Protein AF-A0A2V6TR41-F1 (afdb_monomer_lite)

Secondary structure (DSSP, 8-state):
-PPP-S-S--EE--GGG-TTS-HHHHHHHHHHTT--EEE---TTS-HHHHHHHHHHHHHHHHHTT-EEE-

Foldseek 3Di:
DPPDPPFDDAEEDDVVVCPPDDPLVVLLVVLVVPHAYYEDDDDPDDPVVSVVVQVSSVVSNVVSNHDYHD

Structure (mmCIF, N/CA/C/O backbone):
data_AF-A0A2V6TR41-F1
#
_entry.id   AF-A0A2V6TR41-F1
#
loop_
_atom_site.group_PDB
_atom_site.id
_atom_site.type_symbol
_atom_site.label_atom_id
_atom_site.label_alt_id
_atom_site.label_comp_id
_atom_site.label_asym_id
_atom_site.label_entity_id
_atom_site.label_seq_id
_atom_site.pdbx_PDB_ins_code
_atom_site.Cartn_x
_atom_site.Cartn_y
_atom_site.Cartn_z
_atom_site.occupancy
_atom_site.B_iso_or_equiv
_atom_site.auth_seq_id
_atom_site.auth_comp_id
_atom_site.auth_asym_id
_atom_site.auth_atom_id
_atom_site.pdbx_PDB_model_num
ATOM 1 N N . MET A 1 1 ? -29.284 10.104 -3.916 1.00 46.88 1 MET A N 1
ATOM 2 C CA . MET A 1 1 ? -28.440 9.873 -2.723 1.00 46.88 1 MET A CA 1
ATOM 3 C C . MET A 1 1 ? -27.063 9.441 -3.188 1.00 46.88 1 MET A C 1
ATOM 5 O O . MET A 1 1 ? -26.946 8.359 -3.748 1.00 46.88 1 MET A O 1
ATOM 9 N N . VAL A 1 2 ? -26.040 10.279 -3.023 1.00 56.69 2 VAL A N 1
ATOM 10 C CA . VAL A 1 2 ? -24.655 9.845 -3.254 1.00 56.69 2 VAL A CA 1
ATOM 11 C C . VAL A 1 2 ? -24.282 8.929 -2.090 1.00 56.69 2 VAL A C 1
ATOM 13 O O . VAL A 1 2 ? -24.326 9.360 -0.938 1.00 56.69 2 VAL A O 1
ATOM 16 N N . HIS A 1 3 ? -23.989 7.658 -2.370 1.00 62.12 3 HIS A N 1
ATOM 17 C CA . HIS A 1 3 ? -23.458 6.748 -1.359 1.00 62.12 3 HIS A CA 1
ATOM 18 C C . HIS A 1 3 ? -22.120 7.311 -0.869 1.00 62.12 3 HIS A C 1
ATOM 20 O O . HIS A 1 3 ? -21.195 7.494 -1.659 1.00 62.12 3 HIS A O 1
ATOM 26 N N . GLN A 1 4 ? -22.025 7.608 0.426 1.00 79.88 4 GLN A N 1
ATOM 27 C CA . GLN A 1 4 ? -20.758 7.980 1.046 1.00 79.88 4 GLN A CA 1
ATOM 28 C C . GLN A 1 4 ? -19.783 6.805 0.902 1.00 79.88 4 GLN A C 1
ATOM 30 O O . GLN A 1 4 ? -20.125 5.665 1.215 1.00 79.88 4 GLN A O 1
ATOM 35 N N . LEU A 1 5 ? -18.567 7.072 0.418 1.00 83.69 5 LEU A N 1
ATOM 36 C CA . LEU A 1 5 ? -17.557 6.048 0.107 1.00 83.69 5 LEU A CA 1
ATOM 37 C C . LEU A 1 5 ? -17.061 5.277 1.351 1.00 83.69 5 LEU A C 1
ATOM 39 O O . LEU A 1 5 ? -16.443 4.217 1.227 1.00 83.69 5 LEU A O 1
ATOM 43 N N . GLY A 1 6 ? -17.375 5.769 2.554 1.00 87.06 6 GLY A N 1
ATOM 44 C CA . GLY A 1 6 ? -16.976 5.171 3.831 1.00 87.06 6 GLY A CA 1
ATOM 45 C C . GLY A 1 6 ? -15.543 5.513 4.250 1.00 87.06 6 GLY A C 1
ATOM 46 O O . GLY A 1 6 ? -15.022 4.904 5.178 1.00 87.06 6 GLY A O 1
ATOM 47 N N . PHE A 1 7 ? -14.902 6.463 3.568 1.00 92.69 7 PHE A N 1
ATOM 48 C CA . PHE A 1 7 ? -13.574 6.975 3.890 1.00 92.69 7 PHE A CA 1
ATOM 49 C C . PHE A 1 7 ? -13.447 8.437 3.447 1.00 92.69 7 PHE A C 1
ATOM 51 O O . PHE A 1 7 ? -14.044 8.835 2.448 1.00 92.69 7 PHE A O 1
ATOM 58 N N . SER A 1 8 ? -12.671 9.224 4.192 1.00 92.50 8 SER A N 1
ATOM 59 C CA . SER A 1 8 ? -12.323 10.616 3.861 1.00 92.50 8 SER A CA 1
ATOM 60 C C . SER A 1 8 ? -10.896 10.758 3.326 1.00 92.50 8 SER A C 1
ATOM 62 O O . SER A 1 8 ? -10.611 11.701 2.595 1.00 92.50 8 SER A O 1
ATOM 64 N N . LEU A 1 9 ? -10.014 9.813 3.667 1.00 96.25 9 LEU A N 1
ATOM 65 C CA . LEU A 1 9 ? -8.624 9.767 3.227 1.00 96.25 9 LEU A CA 1
ATOM 66 C C . LEU A 1 9 ? -8.385 8.528 2.361 1.00 96.25 9 LEU A C 1
ATOM 68 O O . LEU A 1 9 ? -8.770 7.416 2.734 1.00 96.25 9 LEU A O 1
ATOM 72 N N . TYR A 1 10 ? -7.740 8.741 1.217 1.00 96.88 10 TYR A N 1
ATOM 73 C CA . TYR A 1 10 ? -7.423 7.718 0.229 1.00 96.88 10 TYR A CA 1
ATOM 74 C C . TYR A 1 10 ? -5.934 7.783 -0.111 1.00 96.88 10 TYR A C 1
ATOM 76 O O . TYR A 1 10 ? -5.465 8.781 -0.653 1.00 96.88 10 TYR A O 1
ATOM 84 N N . LEU A 1 11 ? -5.192 6.735 0.243 1.00 98.00 11 LEU A N 1
ATOM 85 C CA . LEU A 1 11 ? -3.759 6.636 -0.025 1.00 98.00 11 LEU A CA 1
ATOM 86 C C . LEU A 1 11 ? -3.527 6.002 -1.394 1.00 98.00 11 LEU A C 1
ATOM 88 O O . LEU A 1 11 ? -4.156 4.999 -1.713 1.00 98.00 11 LEU A O 1
ATOM 92 N N . VAL A 1 12 ? -2.583 6.531 -2.166 1.00 98.06 12 VAL A N 1
ATOM 93 C CA . VAL A 1 12 ? -2.099 5.920 -3.412 1.00 98.06 12 VAL A CA 1
ATOM 94 C C . VAL A 1 12 ? -0.627 5.579 -3.222 1.00 98.06 12 VAL A C 1
ATOM 96 O O . VAL A 1 12 ? 0.137 6.440 -2.790 1.00 98.06 12 VAL A O 1
ATOM 99 N N . THR A 1 13 ? -0.233 4.331 -3.486 1.00 97.50 13 THR A N 1
ATOM 100 C CA . THR A 1 13 ? 1.162 3.909 -3.304 1.00 97.50 13 THR A CA 1
ATOM 101 C C . THR A 1 13 ? 2.062 4.466 -4.402 1.00 97.50 13 THR A C 1
ATOM 103 O O . THR A 1 13 ? 1.639 4.635 -5.546 1.00 97.50 13 THR A O 1
ATOM 106 N N . ASP A 1 14 ? 3.314 4.719 -4.033 1.00 95.31 14 ASP A N 1
ATOM 107 C CA . ASP A 1 14 ? 4.418 4.978 -4.950 1.00 95.31 14 ASP A CA 1
ATOM 108 C C . ASP A 1 14 ? 5.722 4.575 -4.252 1.00 95.31 14 ASP A C 1
ATOM 110 O O . ASP A 1 14 ? 6.160 5.244 -3.310 1.00 95.31 14 ASP A O 1
ATOM 114 N N . ARG A 1 15 ? 6.349 3.476 -4.689 1.00 93.12 15 ARG A N 1
ATOM 115 C CA . ARG A 1 15 ? 7.614 3.005 -4.098 1.00 93.12 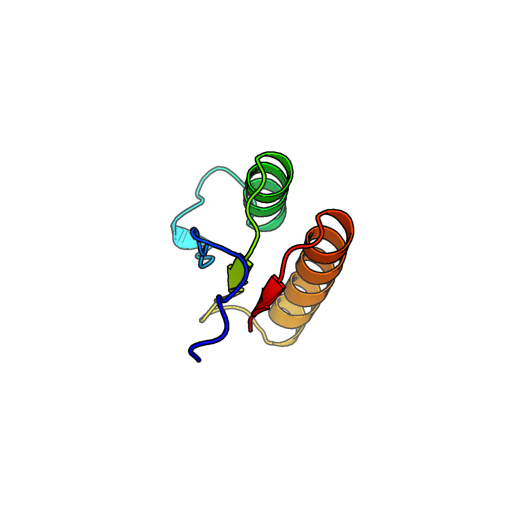15 ARG A CA 1
ATOM 116 C C . ARG A 1 15 ? 8.727 4.051 -4.151 1.00 93.12 15 ARG A C 1
ATOM 118 O O . ARG A 1 15 ? 9.583 4.058 -3.274 1.00 93.12 15 ARG A O 1
ATOM 125 N N . SER A 1 16 ? 8.733 4.931 -5.156 1.00 93.19 16 SER A N 1
ATOM 126 C CA . SER A 1 16 ? 9.787 5.941 -5.324 1.00 93.19 16 SER A CA 1
ATOM 127 C C . SER A 1 16 ? 9.732 7.030 -4.249 1.00 93.19 16 SER A C 1
ATOM 129 O O . SER A 1 16 ? 10.751 7.645 -3.940 1.00 93.19 16 SER A O 1
ATOM 131 N N . ALA A 1 17 ? 8.567 7.214 -3.619 1.00 93.12 17 ALA A N 1
ATOM 132 C CA . ALA A 1 17 ? 8.379 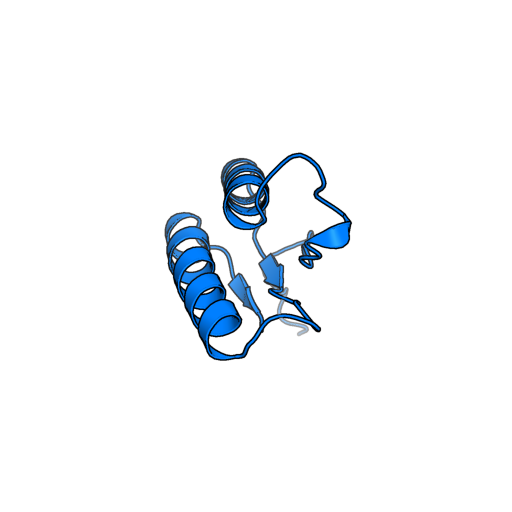8.133 -2.504 1.00 93.12 17 ALA A CA 1
ATOM 133 C C . ALA A 1 17 ? 8.821 7.546 -1.147 1.00 93.12 17 ALA A C 1
ATOM 135 O O . ALA A 1 17 ? 8.792 8.253 -0.140 1.00 93.12 17 ALA A O 1
ATOM 136 N N . LEU A 1 18 ? 9.230 6.271 -1.100 1.00 93.31 18 LEU A N 1
ATOM 137 C CA . LEU A 1 18 ? 9.561 5.543 0.128 1.00 93.31 18 LEU A CA 1
ATOM 138 C C . LEU A 1 18 ? 11.021 5.045 0.115 1.00 93.31 18 LEU A C 1
ATOM 140 O O . LEU A 1 18 ? 11.272 3.849 -0.005 1.00 93.31 18 LEU A O 1
ATOM 144 N N . PRO A 1 19 ? 12.020 5.931 0.278 1.00 90.19 19 PRO A N 1
ATOM 145 C CA . PRO A 1 19 ? 13.433 5.540 0.212 1.00 90.19 19 PRO A CA 1
ATOM 146 C C . PRO A 1 19 ? 13.907 4.700 1.409 1.00 90.19 19 PRO A C 1
ATOM 148 O O . PRO A 1 19 ? 14.953 4.062 1.332 1.00 90.19 19 PRO A O 1
ATOM 151 N N . ALA A 1 20 ? 13.172 4.721 2.524 1.00 93.81 20 ALA A N 1
ATOM 152 C CA . ALA A 1 20 ? 13.589 4.129 3.797 1.00 93.81 20 ALA A CA 1
ATOM 153 C C . ALA A 1 20 ? 12.658 3.016 4.307 1.00 93.81 20 ALA A C 1
ATOM 155 O O . ALA A 1 20 ? 12.876 2.489 5.395 1.00 93.81 20 ALA A O 1
ATOM 156 N N . THR A 1 21 ? 11.595 2.677 3.575 1.00 95.75 21 THR A N 1
ATOM 157 C CA . THR A 1 21 ? 10.608 1.688 4.027 1.00 95.75 21 THR A CA 1
ATOM 158 C C . THR A 1 21 ? 9.937 0.996 2.849 1.00 95.75 21 THR A C 1
ATOM 160 O O . THR A 1 21 ? 9.932 1.516 1.734 1.00 95.75 21 THR A O 1
ATOM 163 N N . SER A 1 22 ? 9.376 -0.188 3.085 1.00 96.62 22 SER A N 1
ATOM 164 C CA . SER A 1 22 ? 8.593 -0.887 2.072 1.00 96.62 22 SER A CA 1
ATOM 165 C C . SER A 1 22 ? 7.184 -0.292 1.963 1.00 96.62 22 SER A C 1
ATOM 167 O O . SER A 1 22 ? 6.667 0.319 2.902 1.00 96.62 22 SER A O 1
ATOM 169 N N . ILE A 1 23 ? 6.519 -0.507 0.823 1.00 97.06 23 ILE A N 1
ATOM 170 C CA . ILE A 1 23 ? 5.098 -0.155 0.672 1.00 97.06 23 ILE A CA 1
ATOM 171 C C . ILE A 1 23 ? 4.260 -0.880 1.726 1.00 97.06 23 ILE A C 1
ATOM 173 O O . ILE A 1 23 ? 3.340 -0.293 2.285 1.00 97.06 23 ILE A O 1
ATOM 177 N N . GLN A 1 24 ? 4.572 -2.145 1.998 1.00 97.69 24 GLN A N 1
ATOM 178 C CA . GLN A 1 24 ? 3.844 -2.981 2.941 1.00 97.69 24 GLN A CA 1
ATOM 179 C C . GLN A 1 24 ? 3.878 -2.387 4.351 1.00 97.69 24 GLN A C 1
ATOM 181 O O . GLN A 1 24 ? 2.823 -2.232 4.963 1.00 97.69 24 GLN A O 1
ATOM 186 N N . ASP A 1 25 ? 5.060 -1.995 4.831 1.00 98.06 25 ASP A N 1
ATOM 187 C CA . ASP A 1 25 ? 5.235 -1.446 6.180 1.00 98.06 25 ASP A CA 1
ATOM 188 C C . ASP A 1 25 ? 4.595 -0.058 6.316 1.00 98.06 25 ASP A C 1
ATOM 190 O O . ASP A 1 25 ? 3.913 0.230 7.307 1.00 98.06 25 ASP A O 1
ATOM 194 N N . ALA A 1 26 ? 4.760 0.795 5.298 1.00 97.75 26 ALA A N 1
ATOM 195 C CA . ALA A 1 26 ? 4.124 2.108 5.260 1.00 97.75 26 ALA A CA 1
ATOM 196 C C . ALA A 1 26 ? 2.593 1.984 5.264 1.00 97.75 26 ALA A C 1
ATOM 198 O O . ALA A 1 26 ? 1.913 2.639 6.057 1.00 97.75 26 ALA A O 1
ATOM 199 N N . VAL A 1 27 ? 2.042 1.105 4.420 1.00 98.12 27 VAL A N 1
ATOM 200 C CA . VAL A 1 27 ? 0.597 0.871 4.339 1.00 98.12 27 VAL A CA 1
ATOM 201 C C . VAL A 1 27 ? 0.064 0.261 5.634 1.00 98.12 27 VAL A C 1
ATOM 203 O O . VAL A 1 27 ? -0.952 0.743 6.128 1.00 98.12 27 VAL A O 1
ATOM 206 N N . GLU A 1 28 ? 0.733 -0.732 6.228 1.00 98.50 28 GLU A N 1
ATOM 207 C CA . GLU A 1 28 ? 0.322 -1.308 7.518 1.00 98.50 28 GLU A CA 1
ATOM 208 C C . GLU A 1 28 ? 0.275 -0.234 8.612 1.00 98.50 28 GLU A C 1
ATOM 210 O O . GLU A 1 28 ? -0.705 -0.161 9.352 1.00 98.50 28 GLU A O 1
ATOM 215 N N . SER A 1 29 ? 1.275 0.651 8.670 1.00 98.19 29 SER A N 1
ATOM 216 C CA . SER A 1 29 ? 1.309 1.752 9.641 1.00 98.19 29 SER A CA 1
ATOM 217 C C . SER A 1 29 ? 0.138 2.722 9.445 1.00 98.19 29 SER A C 1
ATOM 219 O O . SER A 1 29 ? -0.523 3.111 10.410 1.00 98.19 29 SER A O 1
ATOM 221 N N . CYS A 1 30 ? -0.185 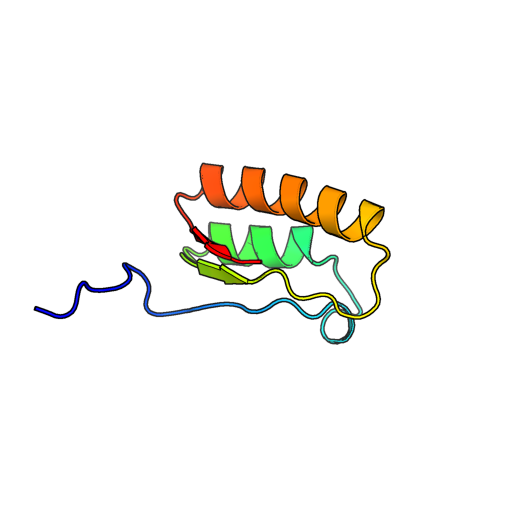3.079 8.197 1.00 98.06 30 CYS A N 1
ATOM 222 C CA . CYS A 1 30 ? -1.342 3.924 7.898 1.00 98.06 30 CYS A CA 1
ATOM 223 C C . CYS A 1 30 ? -2.675 3.239 8.235 1.00 98.06 30 CYS A C 1
ATOM 225 O O . CYS A 1 30 ? -3.595 3.885 8.741 1.00 98.06 30 CYS A O 1
ATOM 227 N N . LEU A 1 31 ? -2.794 1.939 7.963 1.00 98.44 31 LEU A N 1
ATOM 228 C CA . LEU A 1 31 ? -3.985 1.155 8.289 1.00 98.44 31 LEU A CA 1
ATOM 229 C C . LEU A 1 31 ? -4.185 1.047 9.804 1.00 98.44 31 LEU A C 1
ATOM 231 O O . LEU A 1 31 ? -5.294 1.289 10.279 1.00 98.44 31 LEU A O 1
ATOM 235 N N . ALA A 1 32 ? -3.113 0.797 10.561 1.00 98.44 32 ALA A N 1
ATOM 236 C CA . ALA A 1 32 ? -3.129 0.796 12.023 1.00 98.44 32 ALA A CA 1
ATOM 237 C C . ALA A 1 32 ? -3.536 2.162 12.608 1.00 98.44 32 ALA A C 1
ATOM 239 O O . ALA A 1 32 ? -4.200 2.217 13.641 1.00 98.44 32 ALA A O 1
ATOM 240 N N . ALA A 1 33 ? -3.215 3.262 11.918 1.00 98.06 33 ALA A N 1
ATOM 241 C CA . ALA A 1 33 ? -3.666 4.612 12.264 1.00 98.06 33 ALA A CA 1
ATOM 242 C C . ALA A 1 33 ? -5.120 4.924 11.838 1.00 98.06 33 ALA A C 1
ATOM 244 O O . ALA A 1 33 ? -5.616 6.020 12.093 1.00 98.06 33 ALA A O 1
ATOM 245 N N . GLY A 1 34 ? -5.821 3.980 11.201 1.00 97.56 34 GLY A N 1
ATOM 246 C CA . GLY A 1 34 ? -7.243 4.089 10.870 1.00 97.56 34 GLY A CA 1
ATOM 247 C C . GLY A 1 34 ? -7.562 4.430 9.413 1.00 97.56 34 GLY A C 1
ATOM 248 O O . GLY A 1 34 ? -8.731 4.677 9.111 1.00 97.56 34 GLY A O 1
ATOM 249 N N . LEU A 1 35 ? -6.584 4.418 8.498 1.00 98.06 35 LEU A N 1
ATOM 250 C CA . LEU A 1 35 ? -6.835 4.600 7.064 1.00 98.06 35 LEU A CA 1
ATOM 251 C C . LEU A 1 35 ? -7.837 3.554 6.537 1.00 98.06 35 LEU A C 1
ATOM 253 O O . LEU A 1 35 ? -7.777 2.378 6.891 1.00 98.06 35 L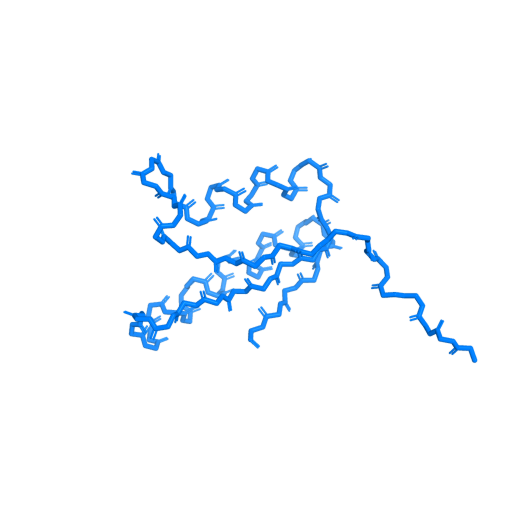EU A O 1
ATOM 257 N N . LYS A 1 36 ? -8.761 3.978 5.663 1.00 97.75 36 LYS A N 1
ATOM 258 C CA . LYS A 1 36 ? -9.864 3.131 5.167 1.00 97.75 36 LYS A CA 1
ATOM 259 C C . LYS A 1 36 ? -9.847 2.840 3.666 1.00 97.75 36 LYS A C 1
ATOM 261 O O . LYS A 1 36 ? -10.656 2.028 3.213 1.00 97.75 36 LYS A O 1
ATOM 266 N N . ALA A 1 37 ? -8.924 3.423 2.901 1.00 98.19 37 ALA A N 1
ATOM 267 C CA . ALA A 1 37 ? -8.763 3.123 1.480 1.00 98.19 37 ALA A CA 1
ATOM 268 C C . ALA A 1 37 ? -7.310 3.273 1.008 1.00 98.19 37 ALA A C 1
ATOM 270 O O . ALA A 1 37 ? -6.656 4.274 1.307 1.00 98.19 37 ALA A O 1
ATOM 271 N N . VAL A 1 38 ? -6.845 2.293 0.230 1.00 98.56 38 VAL A N 1
ATOM 272 C CA . VAL A 1 38 ? -5.510 2.239 -0.385 1.00 98.56 38 VAL A CA 1
ATOM 273 C C . VAL A 1 38 ? -5.643 1.873 -1.864 1.00 98.56 38 VAL A C 1
ATOM 275 O O . VAL A 1 38 ? -6.366 0.936 -2.198 1.00 98.56 38 VAL A O 1
ATOM 278 N N . GLN A 1 39 ? -4.938 2.582 -2.742 1.00 98.44 39 GLN A N 1
ATOM 279 C CA . GLN A 1 39 ? -4.697 2.200 -4.131 1.00 98.44 39 GLN A CA 1
ATOM 280 C C . GLN A 1 39 ? -3.291 1.637 -4.254 1.00 98.44 39 GLN A C 1
ATOM 282 O O . GLN A 1 39 ? -2.329 2.355 -3.983 1.00 98.44 39 GLN A O 1
ATOM 287 N N . LEU A 1 40 ? -3.167 0.395 -4.708 1.00 98.38 40 LEU A N 1
ATOM 288 C CA . LEU A 1 40 ? -1.883 -0.123 -5.153 1.00 98.38 40 LEU A CA 1
ATOM 289 C C . LEU A 1 40 ? -1.633 0.362 -6.578 1.00 98.38 40 LEU A C 1
ATOM 291 O O . LEU A 1 40 ? -2.332 -0.029 -7.506 1.00 98.38 40 LEU A O 1
ATOM 295 N N . ARG A 1 41 ? -0.620 1.205 -6.746 1.00 97.19 41 ARG A N 1
ATOM 296 C CA . ARG A 1 41 ? -0.241 1.764 -8.038 1.00 97.19 41 ARG A CA 1
ATOM 297 C C . ARG A 1 41 ? 1.266 1.710 -8.222 1.00 97.19 41 ARG A C 1
ATOM 299 O O . ARG A 1 41 ? 1.983 2.589 -7.770 1.00 97.19 41 ARG A O 1
ATOM 306 N N . GLU A 1 42 ? 1.729 0.718 -8.971 1.00 95.69 42 GLU A N 1
ATOM 307 C CA . GLU A 1 42 ? 3.148 0.528 -9.270 1.00 95.69 42 GLU A CA 1
ATOM 308 C C . GLU A 1 42 ? 3.341 0.296 -10.768 1.00 95.69 42 GLU A C 1
ATOM 310 O O . GLU A 1 42 ? 3.009 -0.763 -11.295 1.00 95.69 42 GLU A O 1
ATOM 315 N N . LYS A 1 43 ? 3.843 1.319 -11.467 1.00 91.50 43 LYS A N 1
ATOM 316 C CA . LYS A 1 43 ? 3.925 1.327 -12.939 1.00 91.50 43 LYS A CA 1
ATOM 317 C C . LYS A 1 43 ? 5.031 0.439 -13.497 1.00 91.50 43 LYS A C 1
ATOM 319 O O . LYS A 1 43 ? 4.904 -0.075 -14.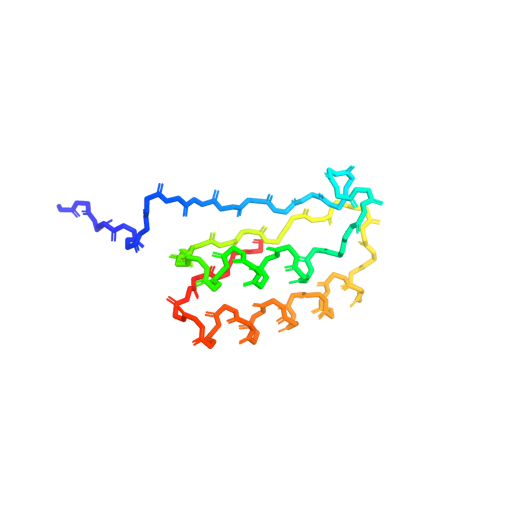601 1.00 91.50 43 LYS A O 1
ATOM 324 N N . ASP A 1 44 ? 6.095 0.281 -12.720 1.00 93.19 44 ASP A N 1
ATOM 325 C CA . ASP A 1 44 ? 7.364 -0.283 -13.180 1.00 93.19 44 ASP A CA 1
ATOM 326 C C . ASP A 1 44 ? 7.671 -1.630 -12.500 1.00 93.19 44 ASP A C 1
ATOM 328 O O . ASP A 1 44 ? 8.820 -2.075 -12.461 1.00 93.19 44 ASP A O 1
ATOM 332 N N . LEU A 1 45 ? 6.662 -2.254 -11.883 1.00 94.88 45 LEU A N 1
ATOM 333 C CA . LEU A 1 45 ? 6.756 -3.593 -11.304 1.00 94.88 45 LEU A CA 1
ATOM 334 C C . LEU A 1 45 ? 6.327 -4.639 -12.332 1.00 94.88 45 LEU A C 1
ATOM 336 O O . LEU A 1 45 ? 5.345 -4.460 -13.055 1.00 94.88 45 LEU A O 1
ATOM 340 N N . ALA A 1 46 ? 7.039 -5.766 -12.372 1.00 97.06 46 ALA A N 1
ATOM 341 C CA . ALA A 1 46 ? 6.589 -6.908 -13.150 1.00 97.06 46 ALA A CA 1
ATOM 342 C C . ALA A 1 46 ? 5.240 -7.402 -12.607 1.00 97.06 46 ALA A C 1
ATOM 344 O O . ALA A 1 46 ? 5.002 -7.397 -11.400 1.00 97.06 46 ALA A O 1
ATOM 345 N N . VAL A 1 47 ? 4.365 -7.887 -13.492 1.00 96.44 47 VAL A N 1
ATOM 346 C CA . VAL A 1 47 ? 2.991 -8.291 -13.135 1.00 96.44 47 VAL A CA 1
ATOM 347 C C . VAL A 1 47 ? 2.956 -9.315 -11.995 1.00 96.44 47 VAL A C 1
ATOM 349 O O . VAL A 1 47 ? 2.087 -9.244 -11.130 1.00 96.44 47 VAL A O 1
ATOM 352 N N . ARG A 1 48 ? 3.911 -10.253 -11.961 1.00 97.69 48 ARG A N 1
ATOM 353 C CA . ARG A 1 48 ? 4.012 -11.255 -10.889 1.00 97.69 48 ARG A CA 1
ATOM 354 C C . ARG A 1 48 ? 4.286 -10.614 -9.528 1.00 97.69 48 ARG A C 1
ATOM 356 O O . ARG A 1 48 ? 3.638 -10.977 -8.550 1.00 97.69 48 ARG A O 1
ATOM 363 N N . ASP A 1 49 ? 5.208 -9.662 -9.484 1.00 97.00 49 ASP A N 1
ATOM 364 C CA . ASP A 1 49 ? 5.587 -8.975 -8.252 1.00 97.00 49 ASP A CA 1
ATOM 365 C C . ASP A 1 49 ? 4.475 -8.020 -7.804 1.00 97.00 49 ASP A C 1
ATOM 367 O O . ASP A 1 49 ? 4.137 -7.969 -6.622 1.00 97.00 49 ASP A O 1
ATOM 371 N N . LEU A 1 50 ? 3.826 -7.344 -8.762 1.00 97.38 50 LEU A N 1
ATOM 372 C CA . LEU A 1 50 ? 2.639 -6.527 -8.515 1.00 97.38 50 LEU A CA 1
ATOM 373 C C . LEU A 1 50 ? 1.506 -7.358 -7.898 1.00 97.38 50 LEU A C 1
ATOM 375 O O . LEU A 1 50 ? 0.885 -6.924 -6.931 1.00 97.38 50 LEU A O 1
ATOM 379 N N . LEU A 1 51 ? 1.256 -8.563 -8.417 1.00 97.94 51 LEU A N 1
ATOM 380 C CA . LEU A 1 51 ? 0.240 -9.470 -7.883 1.00 97.94 51 LEU A CA 1
ATOM 381 C C . LEU A 1 51 ? 0.592 -9.955 -6.467 1.00 97.94 51 LEU A C 1
ATOM 383 O O . LEU A 1 51 ? -0.277 -9.984 -5.596 1.00 97.94 51 LEU A O 1
ATOM 387 N N . GLY A 1 52 ? 1.859 -10.293 -6.212 1.00 98.19 52 GLY A N 1
ATOM 388 C CA . GLY A 1 52 ? 2.328 -10.662 -4.871 1.00 98.19 52 GLY A CA 1
ATOM 389 C C . GLY A 1 52 ? 2.137 -9.530 -3.853 1.00 98.19 52 GLY A C 1
ATOM 390 O O . GLY A 1 52 ? 1.640 -9.750 -2.742 1.00 98.19 52 GLY A O 1
ATOM 391 N N . LEU A 1 53 ? 2.447 -8.297 -4.260 1.00 97.62 53 LEU A N 1
ATOM 392 C CA . LEU A 1 53 ? 2.206 -7.104 -3.454 1.00 97.62 53 LEU A CA 1
ATOM 393 C C . LEU A 1 53 ? 0.703 -6.875 -3.228 1.00 97.62 53 LEU A C 1
ATOM 395 O O . LEU A 1 53 ? 0.288 -6.630 -2.096 1.00 97.62 53 LEU A O 1
ATOM 399 N N . ALA A 1 54 ? -0.125 -7.038 -4.263 1.00 98.38 54 ALA A N 1
ATOM 400 C CA . ALA A 1 54 ? -1.578 -6.915 -4.166 1.00 98.38 54 ALA A CA 1
ATOM 401 C C . ALA A 1 54 ? -2.177 -7.892 -3.147 1.00 98.38 54 ALA A C 1
ATOM 403 O O . ALA A 1 54 ? -3.009 -7.485 -2.339 1.00 98.38 54 ALA A O 1
ATOM 404 N N . HIS A 1 55 ? -1.735 -9.153 -3.135 1.00 98.56 55 HIS A N 1
ATOM 405 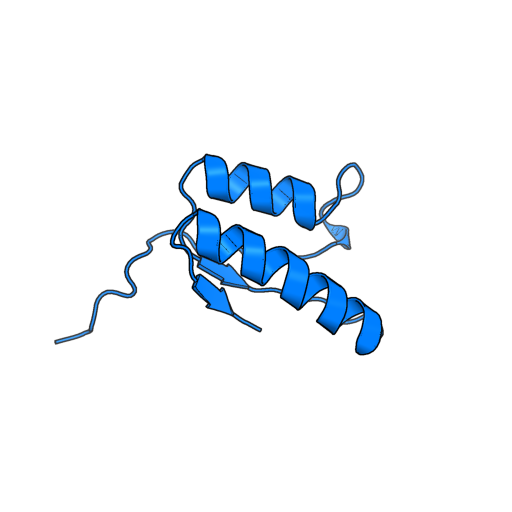C CA . HIS A 1 55 ? -2.178 -10.132 -2.140 1.00 98.56 55 HIS A CA 1
ATOM 406 C C . HIS A 1 55 ? -1.793 -9.720 -0.719 1.00 98.56 55 HIS A C 1
ATOM 408 O O . HIS A 1 55 ? -2.649 -9.693 0.164 1.00 98.56 55 HIS A O 1
ATOM 414 N N . THR A 1 56 ? -0.543 -9.299 -0.523 1.00 98.38 56 THR A N 1
ATOM 415 C CA . THR A 1 56 ? -0.055 -8.854 0.790 1.00 98.38 56 THR A CA 1
ATOM 416 C C . THR A 1 56 ? -0.866 -7.665 1.318 1.00 98.38 56 THR A C 1
ATOM 418 O O . THR A 1 56 ? -1.356 -7.678 2.450 1.00 98.38 56 THR A O 1
ATOM 421 N N . LEU A 1 57 ? -1.082 -6.647 0.479 1.00 98.50 57 LEU A N 1
ATOM 422 C CA . LEU A 1 57 ? -1.889 -5.483 0.849 1.00 98.50 57 LEU A CA 1
ATOM 423 C C . LEU A 1 57 ? -3.369 -5.838 1.014 1.00 98.50 57 LEU A C 1
ATOM 425 O O . LEU A 1 57 ? -4.061 -5.244 1.845 1.00 98.50 57 LEU A O 1
ATOM 429 N N . ARG A 1 58 ? -3.883 -6.817 0.262 1.00 98.75 58 ARG A N 1
ATOM 430 C CA . ARG A 1 58 ? -5.266 -7.275 0.409 1.00 98.75 58 ARG A CA 1
ATOM 431 C C . ARG A 1 58 ? -5.488 -7.902 1.777 1.00 98.75 58 ARG A C 1
ATOM 433 O O . ARG A 1 58 ? -6.493 -7.596 2.414 1.00 98.75 58 ARG A O 1
ATOM 440 N N . ASP A 1 59 ? -4.563 -8.727 2.240 1.00 98.69 59 ASP A N 1
ATOM 441 C CA . ASP A 1 59 ? -4.671 -9.359 3.552 1.00 98.69 59 ASP A CA 1
ATOM 442 C C . ASP A 1 59 ? -4.598 -8.323 4.676 1.00 98.69 59 ASP A C 1
ATOM 444 O O . ASP A 1 59 ? -5.414 -8.353 5.600 1.00 98.69 59 ASP A O 1
ATOM 448 N N . SER A 1 60 ? -3.698 -7.341 4.564 1.00 98.50 60 SER A N 1
ATOM 449 C CA . SER A 1 60 ? -3.622 -6.228 5.518 1.00 98.50 60 SER A CA 1
ATOM 450 C C . SER A 1 60 ? -4.895 -5.372 5.529 1.00 98.50 60 SER A C 1
ATOM 452 O O . SER A 1 60 ? -5.546 -5.227 6.565 1.00 98.50 60 SER A O 1
ATOM 454 N N . THR A 1 61 ? -5.342 -4.883 4.369 1.00 98.56 61 THR A N 1
ATOM 455 C CA . THR A 1 61 ? -6.564 -4.064 4.276 1.00 98.56 61 THR A CA 1
ATOM 456 C C . THR A 1 61 ? -7.801 -4.795 4.805 1.00 98.56 61 THR A C 1
ATOM 458 O O . THR A 1 61 ? -8.634 -4.171 5.460 1.00 98.56 61 THR A O 1
ATOM 461 N N . ARG A 1 62 ? -7.918 -6.121 4.617 1.00 98.44 62 ARG A N 1
ATOM 462 C CA . ARG A 1 62 ? -9.006 -6.925 5.210 1.00 98.44 62 ARG A CA 1
ATOM 463 C C . ARG A 1 62 ? -8.971 -6.928 6.732 1.00 98.44 62 ARG A C 1
ATOM 465 O O . ARG A 1 62 ? -10.025 -6.733 7.332 1.00 98.44 62 ARG A O 1
ATOM 472 N N . ARG A 1 63 ? -7.794 -7.125 7.342 1.00 98.50 63 ARG A N 1
ATOM 473 C CA . ARG A 1 63 ? -7.627 -7.109 8.808 1.00 98.50 63 ARG A CA 1
ATOM 474 C C . ARG A 1 63 ? -8.093 -5.784 9.421 1.00 98.50 63 ARG A C 1
ATOM 476 O O . ARG A 1 63 ? -8.671 -5.791 10.500 1.00 98.50 63 ARG A O 1
ATOM 483 N N . HIS A 1 64 ? -7.914 -4.675 8.702 1.00 98.31 64 HIS A N 1
ATOM 484 C CA . HIS A 1 64 ? -8.250 -3.321 9.171 1.00 98.31 64 HIS A CA 1
ATOM 485 C C . HIS A 1 64 ? -9.616 -2.789 8.690 1.00 98.31 64 HIS A C 1
ATOM 487 O O . HIS A 1 64 ? -9.985 -1.641 8.974 1.00 98.31 64 HIS A O 1
ATOM 493 N N . GLY A 1 65 ? -10.385 -3.600 7.954 1.00 97.38 65 GLY A N 1
ATOM 494 C CA . GLY A 1 65 ? -11.672 -3.189 7.380 1.00 97.38 65 GLY A CA 1
ATOM 495 C C . GLY A 1 65 ? -11.550 -2.056 6.353 1.00 97.38 65 GLY A C 1
ATOM 496 O O . GLY A 1 65 ? -12.456 -1.233 6.226 1.00 97.38 65 GLY A O 1
ATOM 497 N N . ALA A 1 66 ? -10.419 -1.983 5.655 1.00 97.88 66 ALA A N 1
ATOM 498 C CA . ALA A 1 66 ? -10.134 -1.002 4.619 1.00 97.88 66 ALA A CA 1
ATOM 499 C C . ALA A 1 66 ? -10.384 -1.572 3.213 1.00 97.88 66 ALA A C 1
ATOM 501 O O . ALA A 1 66 ? -10.407 -2.787 2.984 1.00 97.88 66 ALA A O 1
ATOM 502 N N . ARG A 1 67 ? -10.561 -0.673 2.245 1.00 97.62 67 ARG A N 1
ATOM 503 C CA . ARG A 1 67 ? -10.691 -1.014 0.825 1.00 97.62 67 ARG A CA 1
ATOM 504 C C . ARG A 1 67 ? -9.320 -1.012 0.152 1.00 97.62 67 ARG A C 1
ATOM 506 O O . ARG A 1 67 ? -8.517 -0.116 0.400 1.00 97.62 67 ARG A O 1
ATOM 513 N N . LEU A 1 68 ? -9.097 -1.983 -0.731 1.00 98.31 68 LEU A N 1
ATOM 514 C CA . LEU A 1 68 ? -7.973 -1.999 -1.665 1.00 98.31 68 LEU A CA 1
ATOM 515 C C . LEU A 1 68 ? -8.501 -1.760 -3.081 1.00 98.31 68 LEU A C 1
ATOM 517 O O . LEU A 1 68 ? -9.477 -2.396 -3.481 1.00 98.31 68 LEU A O 1
ATOM 521 N N . LEU A 1 69 ? -7.852 -0.861 -3.812 1.00 97.81 69 LEU A N 1
ATOM 522 C CA . LEU A 1 69 ? -8.086 -0.567 -5.221 1.00 97.81 69 LEU A CA 1
ATOM 523 C C . LEU A 1 69 ? -6.806 -0.881 -6.013 1.00 97.81 69 LEU A C 1
ATOM 525 O O . LEU A 1 69 ? -5.708 -0.707 -5.482 1.00 97.81 69 LEU A O 1
ATOM 529 N N . ILE A 1 70 ? -6.960 -1.357 -7.249 1.00 93.50 70 ILE A N 1
ATOM 530 C CA . ILE A 1 70 ? -5.882 -1.738 -8.179 1.00 93.50 70 ILE A CA 1
ATOM 531 C C . ILE A 1 70 ? -6.054 -0.923 -9.458 1.00 93.50 70 ILE A C 1
ATOM 533 O O . ILE A 1 70 ? -7.222 -0.827 -9.905 1.00 93.50 70 ILE A O 1
#

pLDDT: mean 94.51, std 9.08, range [46.88, 98.75]

Sequence (70 aa):
MVHQLGFSLYLVTDRSALPATSIQDAVESCLAAGLKAVQLREKDLAVRDLLGLAHTLRDSTRRHGARLLI

Radius of gyration: 12.33 Å; chains: 1; bounding box: 42×22×25 Å